Protein AF-A0A315EF45-F1 (afdb_monomer_lite)

Secondary structure (DSSP, 8-state):
--------HHHHHHHHHHHHTT--HHHHHHHHT--HHHHHHHHHHTT--HHHHHHHHHHHHHHHHHTT--HHHHHHHHTS-HHHHHHHHHHHH---HHHHHHHHHHHHHHHHHHHHHHHTT--

Foldseek 3Di:
DPDPPDDDPVLLVQLVVCLLLLAQLVVSCVVVVHDSVVSVVSCVVVVHDNVNSNVSNLVNLVVCLLVVDQLPVSCVVRVHHSVVNVVVNCVPPNDDSVVSVVNNVVVVVVVVVVVVVVVVPDD

Structure (mmCIF, N/CA/C/O backbone):
data_AF-A0A315EF45-F1
#
_entry.id   AF-A0A315EF45-F1
#
loop_
_atom_site.group_PDB
_atom_site.id
_atom_site.type_symbol
_atom_site.label_atom_id
_atom_site.label_alt_id
_atom_site.label_comp_id
_atom_site.label_asym_id
_atom_site.label_entity_id
_atom_site.label_seq_id
_atom_site.pdbx_PDB_ins_code
_atom_site.Cartn_x
_atom_site.Cartn_y
_atom_site.Cartn_z
_atom_site.occupancy
_atom_site.B_iso_or_equiv
_atom_site.auth_seq_id
_atom_site.auth_comp_id
_atom_site.auth_asym_id
_atom_site.auth_atom_id
_atom_site.pdbx_PDB_model_num
ATOM 1 N N . MET A 1 1 ? -24.371 6.760 24.267 1.00 40.00 1 MET A N 1
ATOM 2 C CA . MET A 1 1 ? -23.728 5.432 24.147 1.00 40.00 1 MET A CA 1
ATOM 3 C C . MET A 1 1 ? -23.259 5.265 22.710 1.00 40.00 1 MET A C 1
ATOM 5 O O . MET A 1 1 ? -24.098 5.302 21.822 1.00 40.00 1 MET A O 1
ATOM 9 N N . MET A 1 2 ? -21.953 5.152 22.454 1.00 48.25 2 MET A N 1
ATOM 10 C CA . MET A 1 2 ? -21.469 4.749 21.126 1.00 48.25 2 MET A CA 1
ATOM 11 C C . MET A 1 2 ? -21.761 3.257 20.954 1.00 48.25 2 MET A C 1
ATOM 13 O O . MET A 1 2 ? -21.352 2.461 21.798 1.00 48.25 2 MET A O 1
ATOM 17 N N . GLN A 1 3 ? -22.494 2.878 19.905 1.00 50.78 3 GLN A N 1
ATOM 18 C CA . GLN A 1 3 ? -22.704 1.466 19.596 1.00 50.78 3 GLN A CA 1
ATOM 19 C C . GLN A 1 3 ? -21.352 0.805 19.311 1.00 50.78 3 GLN A C 1
ATOM 21 O O . GLN A 1 3 ? -20.597 1.259 18.454 1.00 50.78 3 GLN A O 1
ATOM 26 N N . MET A 1 4 ? -21.043 -0.271 20.035 1.00 55.75 4 MET A N 1
ATOM 27 C CA . MET A 1 4 ? -19.900 -1.122 19.722 1.00 55.75 4 MET A CA 1
ATOM 28 C C . MET A 1 4 ? -20.247 -1.958 18.490 1.00 55.75 4 MET A C 1
ATOM 30 O O . MET A 1 4 ? -20.780 -3.062 18.592 1.00 55.75 4 MET A O 1
ATOM 34 N N . SER A 1 5 ? -19.964 -1.422 17.308 1.00 64.62 5 SER A N 1
ATOM 35 C CA . SER A 1 5 ? -20.033 -2.181 16.064 1.00 64.62 5 SER A CA 1
ATOM 36 C C . SER A 1 5 ? -19.070 -3.369 16.149 1.00 64.62 5 SER A C 1
ATOM 38 O O . SER A 1 5 ? -17.846 -3.250 16.302 1.00 64.62 5 SER A O 1
ATOM 40 N N . THR A 1 6 ? -19.656 -4.561 16.107 1.00 84.56 6 THR A N 1
ATOM 41 C CA . THR A 1 6 ? -18.917 -5.815 16.197 1.00 84.56 6 THR A CA 1
ATOM 42 C C . THR A 1 6 ? -18.500 -6.220 14.790 1.00 84.56 6 THR A C 1
ATOM 44 O O . THR A 1 6 ? -19.310 -6.707 14.007 1.00 84.56 6 THR A O 1
ATOM 47 N N . LEU A 1 7 ? -17.228 -5.997 14.448 1.00 89.56 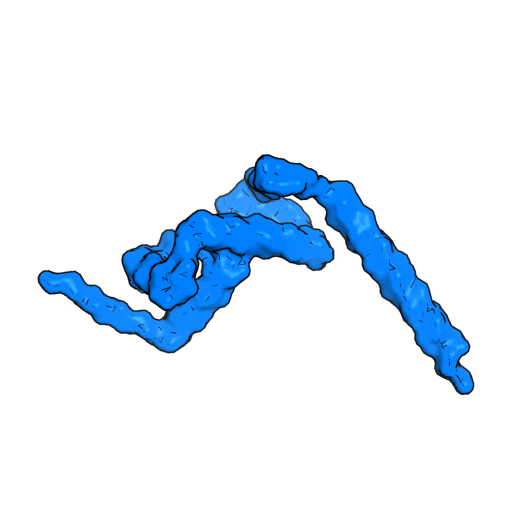7 LEU A N 1
ATOM 48 C CA . LEU A 1 7 ? -16.680 -6.433 13.163 1.00 89.56 7 LEU A CA 1
ATOM 49 C C . LEU A 1 7 ? -16.764 -7.959 13.037 1.00 89.56 7 LEU A C 1
ATOM 51 O O . LEU A 1 7 ? -16.261 -8.693 13.894 1.00 89.56 7 LEU A O 1
ATOM 55 N N . THR A 1 8 ? -17.320 -8.435 11.925 1.00 94.19 8 THR A N 1
ATOM 56 C CA . THR A 1 8 ? -17.352 -9.864 11.595 1.00 94.19 8 THR A CA 1
ATOM 57 C C . THR A 1 8 ? -15.938 -10.413 11.379 1.00 94.19 8 THR A C 1
ATOM 59 O O . THR A 1 8 ? -15.011 -9.692 10.993 1.00 94.19 8 THR A O 1
ATOM 62 N N . ARG A 1 9 ? -15.755 -11.730 11.557 1.00 94.06 9 ARG A N 1
ATOM 63 C CA . ARG A 1 9 ? -14.469 -12.406 11.290 1.00 94.06 9 ARG A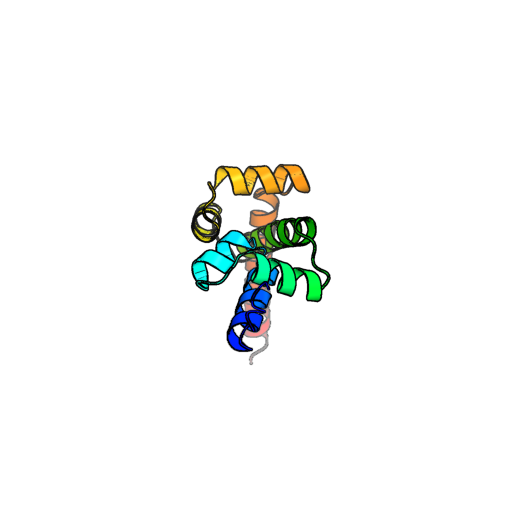 CA 1
ATOM 64 C C . ARG A 1 9 ? -13.965 -12.137 9.866 1.00 94.06 9 ARG A C 1
ATOM 66 O O . ARG A 1 9 ? -12.771 -11.920 9.663 1.00 94.06 9 ARG A O 1
ATOM 73 N N . THR A 1 10 ? -14.876 -12.103 8.894 1.00 95.19 10 THR A N 1
ATOM 74 C CA . THR A 1 10 ? -14.569 -11.813 7.488 1.00 95.19 10 THR A CA 1
ATOM 75 C C . THR A 1 10 ? -14.076 -10.382 7.296 1.00 95.19 10 THR A C 1
ATOM 77 O O . THR A 1 10 ? -13.055 -10.182 6.639 1.00 95.19 10 THR A O 1
ATOM 80 N N . GLN A 1 11 ? -14.738 -9.388 7.899 1.00 95.94 11 GLN A N 1
ATOM 81 C CA . GLN A 1 11 ? -14.290 -7.992 7.846 1.00 95.94 11 GLN A CA 1
ATOM 82 C C . GLN A 1 11 ? -12.908 -7.830 8.481 1.00 95.94 11 GLN A C 1
ATOM 84 O O . GLN A 1 11 ? -12.024 -7.256 7.853 1.00 95.94 11 GLN A O 1
ATOM 89 N N . LYS A 1 12 ? -12.667 -8.422 9.660 1.00 95.88 12 LYS A N 1
ATOM 90 C CA . LYS A 1 12 ? -11.342 -8.396 10.307 1.00 95.88 12 LYS A CA 1
ATOM 91 C C . LYS A 1 12 ? -10.248 -8.996 9.420 1.00 95.88 12 LYS A C 1
ATOM 93 O O . LYS A 1 12 ? -9.160 -8.431 9.321 1.00 95.88 12 LYS A O 1
ATOM 98 N N . LYS A 1 13 ? -10.538 -10.106 8.728 1.00 96.75 13 LYS A N 1
ATOM 99 C CA . LYS A 1 13 ? -9.604 -10.723 7.771 1.00 96.75 13 LYS A CA 1
ATOM 100 C C . LYS A 1 13 ? -9.309 -9.797 6.586 1.00 96.75 13 LYS A C 1
ATOM 102 O O . LYS A 1 13 ? -8.145 -9.628 6.236 1.00 96.75 13 LYS A O 1
ATOM 107 N N . LYS A 1 14 ? -10.337 -9.173 5.998 1.00 97.62 14 LYS A N 1
ATOM 108 C CA . LYS A 1 14 ? -10.176 -8.214 4.891 1.00 97.62 14 LYS A CA 1
ATOM 109 C C . LYS A 1 14 ? -9.392 -6.968 5.318 1.00 97.62 14 LYS A C 1
ATOM 111 O O . LYS A 1 14 ? -8.512 -6.536 4.582 1.00 97.62 14 LYS A O 1
ATOM 116 N N . ILE A 1 15 ? -9.654 -6.436 6.516 1.00 97.19 15 ILE A N 1
ATOM 117 C CA . ILE A 1 15 ? -8.887 -5.324 7.100 1.00 97.19 15 ILE A CA 1
ATOM 118 C C . ILE A 1 15 ? -7.415 -5.724 7.237 1.00 97.19 15 ILE A C 1
ATOM 120 O O . ILE A 1 15 ? -6.542 -4.991 6.785 1.00 97.19 15 ILE A O 1
ATOM 124 N N . ALA A 1 16 ? -7.130 -6.898 7.808 1.00 96.50 16 ALA A N 1
ATOM 125 C CA . ALA A 1 16 ? -5.760 -7.372 7.982 1.00 96.50 16 ALA A CA 1
ATOM 126 C C . ALA A 1 16 ? -5.008 -7.495 6.644 1.00 96.50 16 ALA A C 1
ATOM 128 O O . ALA A 1 16 ? -3.903 -6.971 6.522 1.00 96.50 16 ALA A O 1
ATOM 129 N N . ASP A 1 17 ? -5.613 -8.123 5.631 1.00 97.06 17 ASP A N 1
ATOM 130 C CA . ASP A 1 17 ? -5.008 -8.252 4.298 1.00 97.06 17 ASP A CA 1
ATOM 131 C C . ASP A 1 17 ? -4.771 -6.884 3.634 1.00 97.06 17 ASP A C 1
ATOM 133 O O . ASP A 1 17 ? -3.703 -6.627 3.080 1.00 97.06 17 ASP A O 1
ATOM 137 N N . ALA A 1 18 ? -5.722 -5.956 3.752 1.00 97.06 18 ALA A N 1
ATOM 138 C CA . ALA A 1 18 ? -5.571 -4.611 3.209 1.00 97.06 18 ALA A CA 1
ATOM 139 C C . ALA A 1 18 ? -4.452 -3.815 3.912 1.00 97.06 18 ALA A C 1
ATOM 141 O O . ALA A 1 18 ? -3.675 -3.121 3.250 1.00 97.06 18 ALA A O 1
ATOM 142 N N . LEU A 1 19 ? -4.312 -3.950 5.236 1.00 96.88 19 LEU A N 1
ATOM 143 C CA . LEU A 1 19 ? -3.225 -3.330 6.002 1.00 96.88 19 LEU A CA 1
ATOM 144 C C . LEU A 1 19 ? -1.851 -3.896 5.610 1.00 96.88 19 LEU A C 1
ATOM 146 O O . LEU A 1 19 ? -0.904 -3.123 5.477 1.00 96.88 19 LEU A O 1
ATOM 150 N N . LEU A 1 20 ? -1.746 -5.204 5.336 1.00 96.00 20 LEU A N 1
ATOM 151 C CA . LEU A 1 20 ? -0.515 -5.836 4.828 1.00 96.00 20 LEU A CA 1
ATOM 152 C C . LEU A 1 20 ? -0.087 -5.304 3.453 1.00 96.00 20 LEU A C 1
ATOM 154 O O . LEU A 1 20 ? 1.094 -5.339 3.110 1.00 96.00 20 LEU A O 1
ATOM 158 N N . ARG A 1 21 ? -1.036 -4.777 2.674 1.00 96.38 21 ARG A N 1
ATOM 159 C CA . ARG A 1 21 ? -0.789 -4.100 1.392 1.00 96.38 21 ARG A CA 1
ATOM 160 C C . ARG A 1 21 ? -0.604 -2.586 1.558 1.00 96.38 21 ARG A C 1
ATOM 162 O O . ARG A 1 21 ? -0.460 -1.869 0.569 1.00 96.38 21 ARG A O 1
ATOM 169 N N . GLY A 1 22 ? -0.628 -2.064 2.785 1.00 96.69 22 GLY A N 1
ATOM 170 C CA . GLY A 1 22 ? -0.470 -0.637 3.075 1.00 9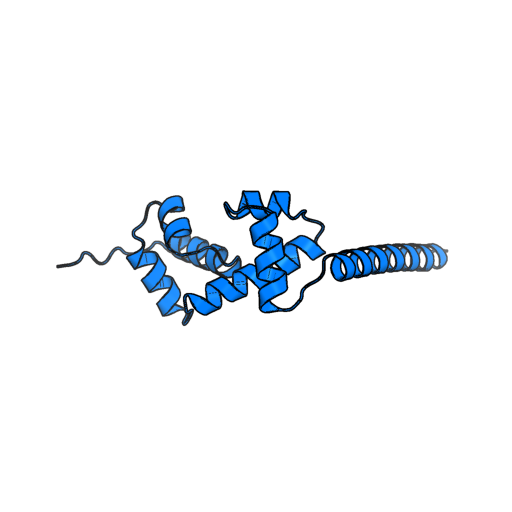6.69 22 GLY A CA 1
ATOM 171 C C . GLY A 1 22 ? -1.664 0.232 2.654 1.00 96.69 22 GLY A C 1
ATOM 172 O O . GLY A 1 22 ? -1.504 1.420 2.339 1.00 96.69 22 GLY A O 1
ATOM 173 N N . ILE A 1 23 ? -2.871 -0.332 2.591 1.00 96.75 23 ILE A N 1
ATOM 174 C CA . ILE A 1 23 ? -4.098 0.431 2.325 1.00 96.75 23 ILE A CA 1
ATOM 175 C C . ILE A 1 23 ? -4.481 1.215 3.590 1.00 96.75 23 ILE A C 1
ATOM 177 O O . ILE A 1 23 ? -4.385 0.708 4.701 1.00 96.75 23 ILE A O 1
ATOM 181 N N . LYS A 1 24 ? -4.864 2.488 3.427 1.00 95.88 24 LYS A N 1
ATOM 182 C CA . LYS A 1 24 ? -5.188 3.385 4.551 1.00 95.88 24 LYS A CA 1
ATOM 183 C C . LYS A 1 24 ? -6.605 3.126 5.064 1.00 95.88 24 LYS A C 1
ATOM 185 O O . LYS A 1 24 ? -7.496 2.873 4.255 1.00 95.88 24 LYS A O 1
ATOM 190 N N . ASP A 1 25 ? -6.813 3.323 6.365 1.00 96.69 25 ASP A N 1
ATOM 191 C CA . ASP A 1 25 ? -8.091 3.091 7.054 1.00 96.69 25 ASP A CA 1
ATOM 192 C C . ASP A 1 25 ? -9.318 3.668 6.317 1.00 96.69 25 ASP A C 1
ATOM 194 O O . ASP A 1 25 ? -10.258 2.906 6.104 1.00 96.69 25 ASP A O 1
ATOM 198 N N . PRO A 1 26 ? -9.323 4.929 5.823 1.00 96.44 26 PRO A N 1
ATOM 199 C CA . PRO A 1 26 ? -10.497 5.482 5.138 1.00 96.44 26 PRO A CA 1
ATOM 200 C C . PRO A 1 26 ? -10.853 4.754 3.837 1.00 96.44 26 PRO A C 1
ATOM 202 O O . PRO A 1 26 ? -12.020 4.653 3.476 1.00 96.44 26 PRO A O 1
ATOM 205 N N . VAL A 1 27 ? -9.852 4.221 3.129 1.00 95.94 27 VAL A N 1
ATOM 206 C CA . VAL A 1 27 ? -10.073 3.465 1.888 1.00 95.94 27 VAL A CA 1
ATOM 207 C C . VAL A 1 27 ? -10.670 2.099 2.211 1.00 95.94 27 VAL A C 1
ATOM 209 O O . VAL A 1 27 ? -11.615 1.672 1.557 1.00 95.94 27 VAL A O 1
ATOM 212 N N . ILE A 1 28 ? -10.156 1.435 3.249 1.00 96.38 28 ILE A N 1
ATOM 213 C CA . ILE A 1 28 ? -10.684 0.148 3.718 1.00 96.38 28 ILE A CA 1
ATOM 214 C C . ILE A 1 28 ? -12.131 0.316 4.192 1.00 96.38 28 ILE A C 1
ATOM 216 O O . ILE A 1 28 ? -12.993 -0.462 3.798 1.00 96.38 28 ILE A O 1
ATOM 220 N N . ALA A 1 29 ? -12.391 1.349 4.995 1.00 96.81 29 ALA A N 1
ATOM 221 C CA . ALA A 1 29 ? -13.713 1.676 5.516 1.00 96.81 29 ALA A CA 1
ATOM 222 C C . ALA A 1 29 ? -14.724 1.900 4.385 1.00 96.81 29 ALA A C 1
ATOM 224 O O . ALA A 1 29 ? -15.791 1.293 4.392 1.00 96.81 29 ALA A O 1
ATOM 225 N N . LYS A 1 30 ? -14.339 2.674 3.359 1.00 95.94 30 LYS A N 1
ATOM 226 C CA . LYS A 1 30 ? -15.162 2.900 2.164 1.00 95.94 30 LYS A CA 1
ATOM 227 C C . LYS A 1 30 ? -15.485 1.603 1.415 1.00 95.94 30 LYS A C 1
ATOM 229 O O . LYS A 1 30 ? -16.620 1.419 1.005 1.00 95.94 30 LYS A O 1
ATOM 234 N N . VAL A 1 31 ? -14.507 0.713 1.225 1.00 95.25 31 VAL A N 1
ATOM 235 C CA . VAL A 1 31 ? -14.695 -0.551 0.479 1.00 95.25 31 VAL A CA 1
ATOM 236 C C . VAL A 1 31 ? -15.525 -1.573 1.257 1.00 95.25 31 VAL A C 1
ATOM 238 O O . VAL A 1 31 ? -16.222 -2.385 0.658 1.00 95.25 31 VAL A O 1
ATOM 241 N N . LEU A 1 32 ? -15.415 -1.578 2.585 1.00 95.44 32 LEU A N 1
ATOM 242 C CA . LEU A 1 32 ? -16.125 -2.522 3.448 1.00 95.44 32 LEU A CA 1
ATOM 243 C C . LEU A 1 32 ? -17.456 -1.980 3.981 1.00 95.44 32 LEU A C 1
ATOM 245 O O . LEU A 1 32 ? -18.121 -2.717 4.705 1.00 95.44 32 LEU A O 1
ATOM 249 N N . GLU A 1 33 ? -17.807 -0.735 3.646 1.00 95.50 33 GLU A N 1
ATOM 250 C CA . GLU A 1 33 ? -19.011 -0.032 4.114 1.00 95.50 33 GLU A CA 1
ATOM 251 C C . GLU A 1 33 ? -19.141 -0.049 5.649 1.00 95.50 33 GLU A C 1
ATOM 253 O O . GLU A 1 33 ? -20.194 -0.316 6.221 1.00 95.50 33 GLU A O 1
ATOM 258 N N . ILE A 1 34 ? -18.025 0.222 6.332 1.00 94.62 34 ILE A N 1
ATOM 259 C CA . ILE A 1 34 ? -17.928 0.296 7.799 1.00 94.62 34 ILE A CA 1
ATOM 260 C C . ILE A 1 34 ? -17.352 1.642 8.234 1.00 94.62 34 ILE A C 1
ATOM 262 O O . ILE A 1 34 ? -16.796 2.385 7.425 1.00 94.62 34 ILE A O 1
ATOM 266 N N . SER A 1 35 ? -17.440 1.948 9.530 1.00 95.50 35 SER A N 1
ATOM 267 C CA . SER A 1 35 ? -16.869 3.181 10.071 1.00 95.50 35 SER A CA 1
ATOM 268 C C . SER A 1 35 ? -15.333 3.178 10.019 1.00 95.50 35 SER A C 1
ATOM 270 O O . SER A 1 35 ? -14.674 2.136 10.140 1.00 95.50 35 SER A O 1
ATOM 272 N N . VAL A 1 36 ? -14.740 4.364 9.853 1.00 96.00 36 VAL A N 1
ATOM 273 C CA . VAL A 1 36 ? -13.277 4.534 9.866 1.00 96.00 36 VAL A CA 1
ATOM 274 C C . VAL A 1 36 ? -12.720 4.208 11.253 1.00 96.00 36 VAL A C 1
ATOM 276 O O . VAL A 1 36 ? -11.627 3.655 11.377 1.00 96.00 36 VAL A O 1
ATOM 279 N N . GLU A 1 37 ? -13.497 4.490 12.293 1.00 95.38 37 GLU A N 1
ATOM 280 C CA . GLU A 1 37 ? -13.194 4.241 13.697 1.00 95.38 37 GLU A CA 1
ATOM 281 C C . GLU A 1 37 ? -13.029 2.744 13.977 1.00 95.38 37 GLU A C 1
ATOM 283 O O . GLU A 1 37 ? -12.142 2.355 14.741 1.00 95.38 37 GLU A O 1
ATOM 288 N N . ASP A 1 38 ? -13.823 1.891 13.326 1.00 95.00 38 ASP A N 1
ATOM 289 C CA . ASP A 1 38 ? -13.731 0.436 13.473 1.00 95.00 38 ASP A CA 1
ATOM 290 C C . ASP A 1 38 ? -12.474 -0.128 12.831 1.00 95.00 38 ASP A C 1
ATOM 292 O O . ASP A 1 38 ? -11.779 -0.949 13.435 1.00 95.00 38 ASP A O 1
ATOM 296 N N . VAL A 1 39 ? -12.132 0.357 11.636 1.00 96.81 39 VAL A N 1
ATOM 297 C CA . VAL A 1 39 ? -10.877 -0.012 10.974 1.00 96.81 39 VAL A CA 1
ATOM 298 C C . VAL A 1 39 ? -9.685 0.478 11.791 1.00 96.81 39 VAL A C 1
ATOM 300 O O . VAL A 1 39 ? -8.740 -0.278 12.013 1.00 96.81 39 VAL A O 1
ATOM 303 N N . ALA A 1 40 ? -9.738 1.712 12.296 1.00 96.69 40 ALA A N 1
ATOM 304 C CA . ALA A 1 40 ? -8.687 2.272 13.134 1.00 96.69 40 ALA A CA 1
ATOM 305 C C . ALA A 1 40 ? -8.528 1.488 14.446 1.00 96.69 40 ALA A C 1
ATOM 307 O O . ALA A 1 40 ? -7.400 1.262 14.889 1.00 96.69 40 ALA A O 1
ATOM 308 N N . ARG A 1 41 ? -9.632 1.042 15.058 1.00 95.50 41 ARG A N 1
ATOM 309 C CA . ARG A 1 41 ? -9.625 0.196 16.259 1.00 95.50 41 ARG A CA 1
ATOM 310 C C . ARG A 1 41 ? -9.014 -1.175 15.977 1.00 95.50 41 ARG A C 1
ATOM 312 O O . ARG A 1 41 ? -8.145 -1.597 16.733 1.00 95.50 41 ARG A O 1
ATOM 319 N N . GLU A 1 42 ? -9.388 -1.827 14.877 1.00 95.88 42 GLU A N 1
ATOM 320 C CA . GLU A 1 42 ? -8.811 -3.119 14.467 1.00 95.88 42 GLU A CA 1
ATOM 321 C C . GLU A 1 42 ? -7.333 -3.002 14.058 1.00 95.88 42 GLU A C 1
ATOM 323 O O . GLU A 1 42 ? -6.531 -3.894 14.317 1.00 95.88 42 GLU A O 1
ATOM 328 N N . ARG A 1 43 ? -6.920 -1.888 13.448 1.00 97.25 43 ARG A N 1
ATOM 329 C CA . ARG A 1 43 ? -5.503 -1.627 13.173 1.00 97.25 43 ARG A CA 1
ATOM 330 C C . ARG A 1 43 ? -4.715 -1.446 14.475 1.00 97.25 43 ARG A C 1
ATOM 332 O O . ARG A 1 43 ? -3.638 -2.023 14.626 1.00 97.25 43 ARG A O 1
ATOM 339 N N . LYS A 1 44 ? -5.247 -0.658 15.417 1.00 96.50 44 LYS A N 1
ATOM 340 C CA . LYS A 1 44 ? -4.627 -0.418 16.730 1.00 96.50 44 LYS A CA 1
ATOM 341 C C . LYS A 1 44 ? -4.552 -1.692 17.574 1.00 96.50 44 LYS A C 1
ATOM 343 O O . LYS A 1 44 ? -3.529 -1.902 18.214 1.00 96.50 44 LYS A O 1
ATOM 348 N N . SER A 1 45 ? -5.566 -2.561 17.537 1.00 95.12 45 SER A N 1
ATOM 349 C CA . SER A 1 45 ? -5.545 -3.846 18.256 1.00 95.12 45 SER A CA 1
ATOM 350 C C . SER A 1 45 ? -4.443 -4.791 17.758 1.00 95.12 45 SER A C 1
ATOM 352 O O . SER A 1 45 ? -3.980 -5.642 18.509 1.00 95.12 45 SER A O 1
ATOM 354 N N . LYS A 1 46 ? -3.967 -4.602 16.519 1.00 93.62 46 LYS A N 1
ATOM 355 C CA . LYS A 1 46 ? -2.798 -5.293 15.944 1.00 93.62 46 LYS A CA 1
ATOM 356 C C . LYS A 1 46 ? -1.463 -4.587 16.213 1.00 93.62 46 LYS A C 1
ATOM 358 O O . LYS A 1 46 ? -0.447 -4.996 15.662 1.00 93.62 46 LYS A O 1
ATOM 363 N N . GLY A 1 47 ? -1.452 -3.503 16.990 1.00 95.56 47 GLY A N 1
ATOM 364 C CA . GLY A 1 47 ? -0.241 -2.730 17.286 1.00 95.56 47 GLY A CA 1
ATOM 365 C C . GLY A 1 47 ? 0.308 -1.929 16.100 1.00 95.56 47 GLY A C 1
ATOM 366 O O . GLY A 1 47 ? 1.463 -1.516 16.124 1.00 95.56 47 GLY A O 1
ATOM 367 N N . LEU A 1 48 ? -0.493 -1.701 15.052 1.00 95.69 48 LEU A N 1
ATOM 368 C CA . LEU A 1 48 ? -0.052 -0.990 13.853 1.00 95.69 48 LEU A CA 1
ATOM 369 C C . LEU A 1 48 ? -0.370 0.506 13.943 1.00 95.69 48 LEU A C 1
ATOM 371 O O . LEU A 1 48 ? -1.517 0.915 14.125 1.00 95.69 48 LEU A O 1
ATOM 375 N N . SER A 1 49 ? 0.634 1.349 13.732 1.00 96.56 49 SER A N 1
ATOM 376 C CA . SER A 1 49 ? 0.479 2.799 13.573 1.00 96.56 49 SER A CA 1
ATOM 377 C C . SER A 1 49 ? 0.167 3.193 12.122 1.00 96.56 49 SER A C 1
ATOM 379 O O . SER A 1 49 ? 0.489 2.475 11.175 1.00 96.56 49 SER A O 1
ATOM 381 N N . CYS A 1 50 ? -0.402 4.387 11.913 1.00 94.44 50 CYS A N 1
ATOM 382 C CA . CYS A 1 50 ? -0.616 4.935 10.564 1.00 94.44 50 CYS A CA 1
ATOM 383 C C . CYS A 1 50 ? 0.701 5.094 9.783 1.00 94.44 50 CYS A C 1
ATOM 385 O O . CYS A 1 50 ? 0.733 4.934 8.558 1.00 94.44 50 CYS A O 1
ATOM 387 N N . LYS A 1 51 ? 1.793 5.404 10.496 1.00 95.06 51 LYS A N 1
ATOM 388 C CA . LYS A 1 51 ? 3.137 5.504 9.921 1.00 95.06 51 LYS A CA 1
ATOM 389 C C . LYS A 1 51 ? 3.598 4.148 9.394 1.00 95.06 51 LYS A C 1
ATOM 391 O O . LYS A 1 51 ? 3.976 4.074 8.230 1.00 95.06 51 LYS A O 1
ATOM 396 N N . GLN A 1 52 ? 3.468 3.087 10.191 1.00 96.12 52 GLN A N 1
ATOM 397 C CA . GLN A 1 52 ? 3.824 1.731 9.763 1.00 96.12 52 GLN A CA 1
ATOM 398 C C . GLN A 1 52 ? 3.017 1.291 8.540 1.00 96.12 52 GLN A C 1
ATOM 400 O O . GLN A 1 52 ? 3.608 0.803 7.590 1.00 96.12 52 GLN A O 1
ATOM 405 N N . VAL A 1 53 ? 1.705 1.553 8.483 1.00 97.00 53 VAL A N 1
ATOM 406 C CA . VAL A 1 53 ? 0.890 1.243 7.285 1.00 97.00 53 VAL A CA 1
ATOM 407 C C . VAL A 1 53 ? 1.415 1.963 6.038 1.00 97.00 53 VAL A C 1
ATOM 409 O O . VAL A 1 53 ? 1.423 1.412 4.936 1.00 97.00 53 VAL A O 1
ATOM 412 N N . THR A 1 54 ? 1.880 3.202 6.202 1.00 95.31 54 THR A N 1
ATOM 413 C CA . THR A 1 54 ? 2.473 3.982 5.109 1.00 95.31 54 THR A CA 1
ATOM 414 C C . THR A 1 54 ? 3.829 3.416 4.681 1.00 95.31 54 THR A C 1
ATOM 416 O O . THR A 1 54 ? 4.128 3.386 3.493 1.00 95.31 54 THR A O 1
ATOM 419 N N . GLU A 1 55 ? 4.637 2.920 5.614 1.00 95.00 55 GLU A N 1
ATOM 420 C CA . GLU A 1 55 ? 5.902 2.244 5.303 1.00 95.00 55 GLU A CA 1
ATOM 421 C C . GLU A 1 55 ? 5.654 0.897 4.610 1.00 95.00 55 GLU A C 1
ATOM 423 O O . GLU A 1 55 ? 6.230 0.637 3.555 1.00 95.00 55 GLU A O 1
ATOM 428 N N . THR A 1 56 ? 4.694 0.106 5.101 1.00 96.44 56 THR A N 1
ATOM 429 C CA . THR A 1 56 ? 4.230 -1.132 4.458 1.00 96.44 56 THR A CA 1
ATOM 430 C C . THR A 1 56 ? 3.772 -0.889 3.022 1.00 96.44 56 THR A C 1
ATOM 432 O O . THR A 1 56 ? 4.056 -1.700 2.145 1.00 96.44 56 THR A O 1
ATOM 435 N N . ARG A 1 57 ? 3.112 0.243 2.742 1.00 96.38 57 ARG A N 1
ATOM 436 C CA . ARG A 1 57 ? 2.728 0.621 1.375 1.00 96.38 57 ARG A CA 1
ATOM 437 C C . ARG A 1 57 ? 3.938 0.743 0.456 1.00 96.38 57 ARG A C 1
ATOM 439 O O . ARG A 1 57 ? 3.902 0.216 -0.651 1.00 96.38 57 ARG A O 1
ATOM 446 N N . TYR A 1 58 ? 4.987 1.434 0.892 1.00 95.81 58 TYR A N 1
ATOM 447 C CA . TYR A 1 58 ? 6.185 1.627 0.074 1.00 95.81 58 TYR A CA 1
ATOM 448 C C . TYR A 1 58 ? 6.924 0.310 -0.151 1.00 95.81 58 TYR A C 1
ATOM 450 O O . TYR A 1 58 ? 7.311 0.016 -1.280 1.00 95.81 58 TYR A O 1
ATOM 458 N N . GLU A 1 59 ? 7.025 -0.530 0.881 1.00 95.75 59 GLU A N 1
ATOM 459 C CA . GLU A 1 59 ? 7.537 -1.896 0.742 1.00 95.75 59 GLU A CA 1
ATOM 460 C C . GLU A 1 59 ? 6.739 -2.708 -0.277 1.00 95.75 59 GLU A C 1
ATOM 462 O O . GLU A 1 59 ? 7.303 -3.374 -1.148 1.00 95.75 59 GLU A O 1
ATOM 467 N N . TYR A 1 60 ? 5.411 -2.623 -0.216 1.00 97.06 60 TYR A N 1
ATOM 468 C CA . TYR A 1 60 ? 4.545 -3.344 -1.135 1.00 97.06 60 TYR A CA 1
ATOM 469 C C . TYR A 1 60 ? 4.675 -2.828 -2.573 1.00 97.06 60 TYR A C 1
ATOM 471 O O . TYR A 1 60 ? 4.759 -3.625 -3.504 1.00 97.06 60 TYR A O 1
ATOM 479 N N . TRP A 1 61 ? 4.788 -1.512 -2.776 1.00 97.12 61 TRP A N 1
ATOM 480 C CA . TRP A 1 61 ? 5.075 -0.934 -4.091 1.00 97.12 61 TRP A CA 1
ATOM 481 C C . TRP A 1 61 ? 6.392 -1.454 -4.669 1.00 97.12 61 TRP A C 1
ATOM 483 O O . TRP A 1 61 ? 6.415 -1.864 -5.828 1.00 97.12 61 TRP A O 1
ATOM 493 N N . LYS A 1 62 ? 7.466 -1.523 -3.869 1.00 95.44 62 LYS A N 1
ATOM 494 C CA . LYS A 1 62 ? 8.742 -2.120 -4.305 1.00 95.44 62 LYS A CA 1
ATOM 495 C C . LYS A 1 62 ? 8.559 -3.578 -4.731 1.00 95.44 62 LYS A C 1
ATOM 497 O O . LYS A 1 62 ? 9.044 -3.962 -5.793 1.00 95.44 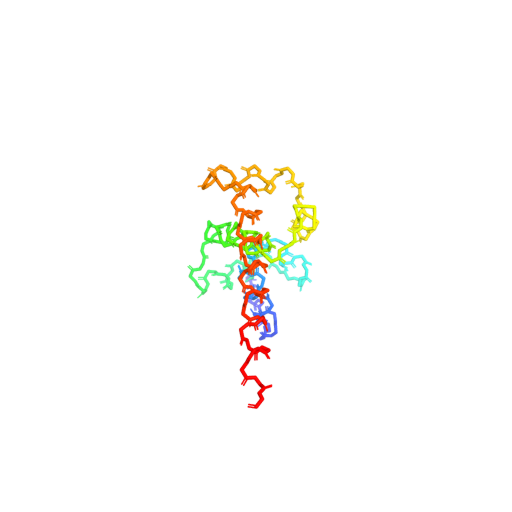62 LYS A O 1
ATOM 502 N N . LYS A 1 63 ? 7.826 -4.380 -3.949 1.00 95.38 63 LYS A N 1
ATOM 503 C CA . LYS A 1 63 ? 7.522 -5.782 -4.295 1.00 95.38 63 LYS A CA 1
ATOM 504 C C . LYS A 1 63 ? 6.784 -5.896 -5.629 1.00 95.38 63 LYS A C 1
ATOM 506 O O . LYS A 1 63 ? 7.159 -6.726 -6.448 1.00 95.38 63 LYS A O 1
ATOM 511 N N . LEU A 1 64 ? 5.786 -5.045 -5.871 1.00 96.06 64 LEU A N 1
ATOM 512 C CA . LEU A 1 64 ? 5.053 -5.022 -7.140 1.00 96.06 64 LEU A CA 1
ATOM 513 C C . LEU A 1 64 ? 5.960 -4.649 -8.319 1.00 96.06 64 LEU A C 1
ATOM 515 O O . LEU A 1 64 ? 5.886 -5.292 -9.363 1.00 96.06 64 LEU A O 1
ATOM 519 N N . LEU A 1 65 ? 6.842 -3.662 -8.143 1.00 95.81 65 LEU A N 1
ATOM 520 C CA . LEU A 1 65 ? 7.814 -3.272 -9.168 1.00 95.81 65 LEU A CA 1
ATOM 521 C C . LEU A 1 65 ? 8.780 -4.413 -9.502 1.00 95.81 65 LEU A C 1
ATOM 523 O O . LEU A 1 65 ? 9.021 -4.685 -10.675 1.00 95.81 65 LEU A O 1
ATOM 527 N N . TYR A 1 66 ? 9.296 -5.115 -8.490 1.00 94.44 66 TYR A N 1
ATOM 528 C CA . TYR A 1 66 ? 10.142 -6.292 -8.707 1.00 94.44 66 TYR A CA 1
ATOM 529 C C . TYR A 1 66 ? 9.383 -7.461 -9.340 1.00 94.44 66 TYR A C 1
ATOM 531 O O . TYR A 1 66 ? 9.957 -8.184 -10.144 1.00 94.44 66 TYR A O 1
ATOM 539 N N . ALA A 1 67 ? 8.086 -7.596 -9.063 1.00 93.06 67 ALA A N 1
ATOM 540 C CA . ALA A 1 67 ? 7.205 -8.542 -9.745 1.00 93.06 67 ALA A CA 1
ATOM 541 C C . ALA A 1 67 ? 6.839 -8.117 -11.185 1.00 93.06 67 ALA A C 1
ATOM 543 O O . ALA A 1 67 ? 6.050 -8.792 -11.842 1.00 93.06 67 ALA A O 1
ATOM 544 N N . GLY A 1 68 ? 7.383 -7.001 -11.684 1.00 92.94 68 GLY A N 1
ATOM 545 C CA . GLY A 1 68 ? 7.200 -6.540 -13.059 1.00 92.94 68 GLY A CA 1
ATOM 546 C C . GLY A 1 68 ? 5.993 -5.632 -13.287 1.00 92.94 68 GLY A C 1
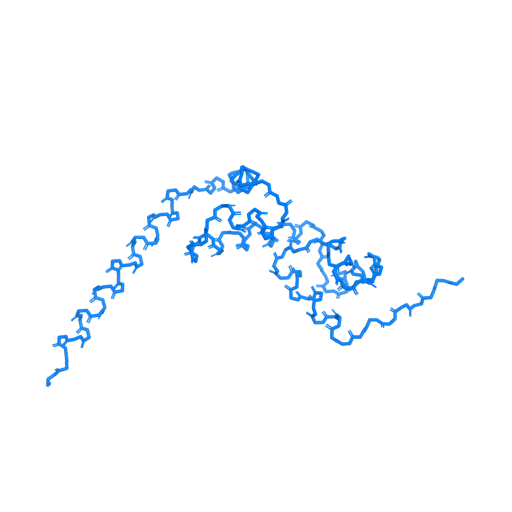ATOM 547 O O . GLY A 1 68 ? 5.739 -5.266 -14.433 1.00 92.94 68 GLY A O 1
ATOM 548 N N . ARG A 1 69 ? 5.266 -5.224 -12.237 1.00 95.62 69 ARG A N 1
ATOM 549 C CA . ARG A 1 69 ? 4.210 -4.210 -12.373 1.00 95.62 69 ARG A CA 1
ATOM 550 C C . ARG A 1 69 ? 4.817 -2.854 -12.710 1.00 95.62 69 ARG A C 1
ATOM 552 O O . ARG A 1 69 ? 5.867 -2.468 -12.200 1.00 95.62 69 ARG A O 1
ATOM 559 N N . SER A 1 70 ? 4.122 -2.104 -13.547 1.00 96.00 70 SER A N 1
ATOM 560 C CA . SER A 1 70 ? 4.470 -0.738 -13.910 1.00 96.00 70 SER A CA 1
ATOM 561 C C . SER A 1 70 ? 4.049 0.266 -12.831 1.00 96.00 70 SER A C 1
ATOM 563 O O . SER A 1 70 ? 3.124 0.043 -12.049 1.00 96.00 70 SER A O 1
ATOM 565 N N . LEU A 1 71 ? 4.687 1.441 -12.832 1.00 96.81 71 LEU A N 1
ATOM 566 C CA . LEU A 1 71 ? 4.273 2.570 -11.987 1.00 96.81 71 LEU A CA 1
ATOM 567 C C . LEU A 1 71 ? 2.820 2.994 -12.257 1.00 96.81 71 LEU A C 1
ATOM 569 O O . LEU A 1 71 ? 2.159 3.487 -11.347 1.00 96.81 71 LEU A O 1
ATOM 573 N N . LYS A 1 72 ? 2.335 2.805 -13.494 1.00 97.31 72 LYS A N 1
ATOM 574 C CA . LYS A 1 72 ? 0.956 3.105 -13.889 1.00 97.31 72 LYS A CA 1
ATOM 575 C C . LYS A 1 72 ? -0.037 2.188 -13.181 1.00 97.31 72 LYS A C 1
ATOM 577 O O . LYS A 1 72 ? -0.900 2.693 -12.474 1.00 97.31 72 LYS A O 1
ATOM 582 N N . GLU A 1 73 ? 0.161 0.874 -13.277 1.00 97.12 73 GLU A N 1
ATOM 583 C CA . GLU A 1 73 ? -0.695 -0.116 -12.604 1.00 97.12 73 GLU A CA 1
ATOM 584 C C . GLU A 1 73 ? -0.705 0.074 -11.081 1.00 97.12 73 GLU A C 1
ATOM 586 O O . GLU A 1 73 ? -1.749 -0.025 -10.442 1.00 97.12 73 GLU A O 1
ATOM 591 N N . ILE A 1 74 ? 0.452 0.375 -10.477 1.00 97.06 74 ILE A N 1
ATOM 592 C CA . ILE A 1 74 ? 0.527 0.644 -9.032 1.00 97.06 74 ILE A CA 1
ATOM 593 C C . ILE A 1 74 ? -0.232 1.927 -8.681 1.00 97.06 74 ILE A C 1
ATOM 595 O O . ILE A 1 74 ? -0.939 1.966 -7.675 1.00 97.06 74 ILE A O 1
ATOM 599 N N . GLY A 1 75 ? -0.092 2.974 -9.496 1.00 96.81 75 GLY A N 1
ATOM 600 C CA . GLY A 1 75 ? -0.826 4.220 -9.314 1.00 96.81 75 GLY A CA 1
ATOM 601 C C . GLY A 1 75 ? -2.338 4.004 -9.339 1.00 96.81 75 GLY A C 1
ATOM 602 O O . GLY A 1 75 ? -3.030 4.411 -8.408 1.00 96.81 75 GLY A O 1
ATOM 603 N N . GLU A 1 76 ? -2.831 3.280 -10.342 1.00 96.06 76 GLU A N 1
ATOM 604 C CA . GLU A 1 76 ? -4.245 2.916 -10.481 1.00 96.06 76 GLU A CA 1
ATOM 605 C C . GLU A 1 76 ? -4.739 2.094 -9.284 1.00 96.06 76 GLU A C 1
ATOM 607 O O . GLU A 1 76 ? -5.751 2.442 -8.676 1.00 96.06 76 GLU A O 1
ATOM 612 N N . LEU A 1 77 ? -3.980 1.074 -8.867 1.00 93.56 77 LEU A N 1
ATOM 613 C CA . LEU A 1 77 ? -4.332 0.210 -7.736 1.00 93.56 77 LEU A CA 1
ATOM 614 C C . LEU A 1 77 ? -4.480 0.977 -6.410 1.00 93.56 77 LEU A C 1
ATOM 616 O O . LEU A 1 77 ? -5.283 0.598 -5.559 1.00 93.56 77 LEU A O 1
ATOM 620 N N . TYR A 1 78 ? -3.699 2.042 -6.216 1.00 94.69 78 TYR A N 1
ATOM 621 C CA . TYR A 1 78 ? -3.683 2.826 -4.976 1.00 94.69 78 TYR A CA 1
ATOM 622 C C . TYR A 1 78 ? -4.382 4.188 -5.092 1.00 94.69 78 TYR A C 1
ATOM 624 O O . TYR A 1 78 ? -4.415 4.922 -4.099 1.00 94.69 78 TYR A O 1
ATOM 632 N N . GLY A 1 79 ? -4.922 4.538 -6.263 1.00 93.75 79 GLY A N 1
ATOM 633 C CA . GLY A 1 79 ? -5.554 5.833 -6.523 1.00 93.75 79 GLY A CA 1
ATOM 634 C C . GLY A 1 79 ? -4.587 7.018 -6.431 1.00 93.75 79 GLY A C 1
ATOM 635 O O . GLY A 1 79 ? -4.940 8.066 -5.895 1.00 93.75 79 GLY A O 1
ATOM 636 N N . VAL A 1 80 ? -3.344 6.852 -6.888 1.00 95.38 80 VAL A N 1
ATOM 637 C CA . VAL A 1 80 ? -2.308 7.898 -6.889 1.00 95.38 80 VAL A CA 1
ATOM 638 C C . VAL A 1 80 ? -1.651 8.012 -8.260 1.00 95.38 80 VAL A C 1
ATOM 640 O O . VAL A 1 80 ? -1.646 7.066 -9.042 1.00 95.38 80 VAL A O 1
ATOM 643 N N . SER A 1 81 ? -1.047 9.161 -8.566 1.00 97.50 81 SER A N 1
ATOM 644 C CA . SER A 1 81 ? -0.347 9.304 -9.845 1.00 97.50 81 SER A CA 1
ATOM 645 C C . SER A 1 81 ? 0.905 8.405 -9.909 1.00 97.50 81 SER A C 1
ATOM 647 O O . SER A 1 81 ? 1.576 8.206 -8.887 1.00 97.50 81 SER A O 1
ATOM 649 N N . PRO A 1 82 ? 1.306 7.927 -11.102 1.00 97.38 82 PRO A N 1
ATOM 650 C CA . PRO A 1 82 ? 2.551 7.170 -11.272 1.00 97.38 82 PRO A CA 1
ATOM 651 C C . PRO A 1 82 ? 3.784 7.973 -10.828 1.00 97.38 82 PRO A C 1
ATOM 653 O O . PRO A 1 82 ? 4.745 7.427 -10.279 1.00 97.38 82 PRO A O 1
ATOM 656 N N . TYR A 1 83 ? 3.735 9.294 -11.023 1.00 96.81 83 TYR A N 1
ATOM 657 C CA . TYR A 1 83 ? 4.759 10.221 -10.552 1.00 96.81 83 TYR A CA 1
ATOM 658 C C . TYR A 1 83 ? 4.860 10.225 -9.023 1.00 96.81 83 TYR A C 1
ATOM 660 O O . TYR A 1 83 ? 5.964 10.157 -8.486 1.00 96.81 83 TYR A O 1
ATOM 668 N N . SER A 1 84 ? 3.728 10.225 -8.313 1.00 96.00 84 SER A N 1
ATOM 669 C CA . SER A 1 84 ? 3.694 10.158 -6.848 1.00 96.00 84 SER A CA 1
ATOM 670 C C . SER A 1 84 ? 4.336 8.873 -6.327 1.00 96.00 84 SER A C 1
ATOM 672 O O . SER A 1 84 ? 5.107 8.933 -5.372 1.00 96.00 84 SER A O 1
ATOM 674 N N . VAL A 1 85 ? 4.083 7.727 -6.969 1.00 96.38 85 VAL A N 1
ATOM 675 C CA . VAL A 1 85 ? 4.729 6.452 -6.607 1.00 96.38 85 VAL A CA 1
ATOM 676 C C . VAL A 1 85 ? 6.250 6.583 -6.699 1.00 96.38 85 VAL A C 1
ATOM 678 O O . VAL A 1 85 ? 6.957 6.346 -5.719 1.00 96.38 85 VAL A O 1
ATOM 681 N N . LYS A 1 86 ? 6.753 7.046 -7.851 1.00 95.31 86 LYS A N 1
ATOM 682 C CA . LYS A 1 86 ? 8.190 7.250 -8.086 1.00 95.31 86 LYS A CA 1
ATOM 683 C C . LYS A 1 86 ? 8.805 8.228 -7.081 1.00 95.31 86 LYS A C 1
ATOM 685 O O . LYS A 1 86 ? 9.847 7.936 -6.497 1.00 95.31 86 LYS A O 1
ATOM 690 N N . LEU A 1 87 ? 8.166 9.379 -6.873 1.00 95.50 87 LEU A N 1
ATOM 691 C CA . LEU A 1 87 ? 8.662 10.440 -5.999 1.00 95.50 87 LEU A CA 1
ATOM 692 C C . LEU A 1 87 ? 8.783 9.970 -4.547 1.00 95.50 87 LEU A C 1
ATOM 694 O O . LEU A 1 87 ? 9.786 10.254 -3.893 1.00 95.50 87 LEU A O 1
ATOM 698 N N . MET A 1 88 ? 7.780 9.253 -4.039 1.00 95.50 88 MET A N 1
ATOM 699 C CA . MET A 1 88 ? 7.777 8.807 -2.645 1.00 95.50 88 MET A CA 1
ATOM 700 C C . MET A 1 88 ? 8.818 7.717 -2.389 1.00 95.50 88 MET A C 1
ATOM 702 O O . MET A 1 88 ? 9.522 7.784 -1.381 1.00 95.50 88 MET A O 1
ATOM 706 N N . LEU A 1 89 ? 8.978 6.769 -3.318 1.00 95.38 89 LEU A N 1
ATOM 707 C CA . LEU A 1 89 ? 10.025 5.747 -3.232 1.00 95.38 89 LEU A CA 1
ATOM 708 C C . LEU A 1 89 ? 11.430 6.370 -3.272 1.00 95.38 89 LEU A C 1
ATOM 710 O O . LEU A 1 89 ? 12.296 6.008 -2.473 1.00 95.38 89 LEU A O 1
ATOM 714 N N . TRP A 1 90 ? 11.638 7.374 -4.130 1.00 93.62 90 TRP A N 1
ATOM 715 C CA . TRP A 1 90 ? 12.894 8.123 -4.166 1.00 93.62 90 TRP A CA 1
ATOM 716 C C . TRP A 1 90 ? 13.163 8.878 -2.859 1.00 93.62 90 TRP A C 1
ATOM 718 O O . TRP A 1 90 ? 14.261 8.798 -2.314 1.00 93.62 90 TRP A O 1
ATOM 728 N N . LYS A 1 91 ? 12.170 9.601 -2.325 1.00 92.31 91 LYS A N 1
ATOM 729 C CA . LYS A 1 91 ? 12.336 10.390 -1.094 1.00 92.31 91 LYS A CA 1
ATOM 730 C C . LYS A 1 91 ? 12.634 9.528 0.133 1.00 92.31 91 LYS A C 1
ATOM 732 O O . LYS A 1 91 ? 13.394 9.969 0.988 1.00 92.31 91 LYS A O 1
ATOM 737 N N . LYS A 1 92 ? 12.031 8.340 0.238 1.00 87.75 92 LYS A N 1
ATOM 738 C CA . LYS A 1 92 ? 12.181 7.475 1.417 1.00 87.75 92 LYS A CA 1
ATOM 739 C C . LYS A 1 92 ? 13.508 6.714 1.418 1.00 87.75 92 LYS A C 1
ATOM 741 O O . LYS A 1 92 ? 14.117 6.617 2.475 1.00 87.75 92 LYS A O 1
ATOM 746 N N . GLU A 1 93 ? 13.948 6.194 0.269 1.00 84.38 93 GLU A N 1
ATOM 747 C CA . GLU A 1 93 ? 15.082 5.247 0.218 1.00 84.38 93 GLU A CA 1
ATOM 748 C C . GLU A 1 93 ? 16.023 5.439 -0.976 1.00 84.38 93 GLU A C 1
ATOM 750 O O . GLU A 1 93 ? 16.874 4.593 -1.221 1.00 84.38 93 GLU A O 1
ATOM 755 N N . ARG A 1 94 ? 15.867 6.510 -1.765 1.00 90.94 94 ARG A N 1
ATOM 756 C CA . ARG A 1 94 ? 16.593 6.690 -3.040 1.00 90.94 94 ARG A CA 1
ATOM 757 C C . ARG A 1 94 ? 16.407 5.515 -4.005 1.00 90.94 94 ARG A C 1
ATOM 759 O O . ARG A 1 94 ? 17.257 5.247 -4.846 1.00 90.94 94 ARG A O 1
ATOM 766 N N . PHE A 1 95 ? 15.255 4.853 -3.913 1.00 90.38 95 PHE A N 1
ATOM 767 C CA . PHE A 1 95 ? 14.925 3.698 -4.735 1.00 90.38 95 PHE A CA 1
ATOM 768 C C . PHE A 1 95 ? 14.903 4.070 -6.224 1.00 90.38 95 PHE A C 1
ATOM 770 O O . PHE A 1 95 ? 14.145 4.954 -6.641 1.00 90.38 95 PHE A O 1
ATOM 777 N N . SER A 1 96 ? 15.721 3.384 -7.027 1.00 89.69 96 SER A N 1
ATOM 778 C CA . SER A 1 96 ? 15.861 3.645 -8.458 1.00 89.69 96 SER A CA 1
ATOM 779 C C . SER A 1 96 ? 15.204 2.564 -9.309 1.00 89.69 96 SER A C 1
ATOM 781 O O . SER A 1 96 ? 15.376 1.363 -9.110 1.00 89.69 96 SER A O 1
ATOM 783 N N . MET A 1 97 ? 14.512 2.997 -10.363 1.00 89.44 97 MET A N 1
ATOM 784 C CA . MET A 1 97 ? 13.978 2.088 -11.381 1.00 89.44 97 MET A CA 1
ATOM 785 C C . MET A 1 97 ? 15.082 1.355 -12.154 1.00 89.44 97 MET A C 1
ATOM 787 O O . MET A 1 97 ? 14.811 0.316 -12.755 1.00 89.44 97 MET A O 1
ATOM 791 N N . MET A 1 98 ? 16.315 1.875 -12.156 1.00 89.56 98 MET A N 1
ATOM 792 C CA . MET A 1 98 ? 17.452 1.170 -12.749 1.00 89.56 98 MET A CA 1
ATOM 793 C C . MET A 1 98 ? 17.792 -0.101 -11.970 1.00 89.56 98 MET A C 1
ATOM 795 O O . MET A 1 98 ? 18.040 -1.129 -12.596 1.00 89.56 98 MET A O 1
ATOM 799 N N . ASP A 1 99 ? 17.716 -0.062 -10.638 1.00 89.00 99 ASP A N 1
ATOM 800 C CA . ASP A 1 99 ? 17.981 -1.229 -9.788 1.00 89.00 99 ASP A CA 1
ATOM 801 C C . ASP A 1 99 ? 16.939 -2.320 -10.022 1.00 89.00 99 ASP A C 1
ATOM 803 O O . ASP A 1 99 ? 17.276 -3.495 -10.167 1.00 89.00 99 ASP A O 1
ATOM 807 N N . VAL A 1 100 ? 15.674 -1.915 -10.174 1.00 91.12 100 VAL A N 1
ATOM 808 C CA . VAL A 1 100 ? 14.579 -2.817 -10.550 1.00 91.12 100 VAL A CA 1
ATOM 809 C C . VAL A 1 100 ? 14.872 -3.505 -11.878 1.00 91.12 100 VAL A C 1
ATOM 811 O O . VAL A 1 100 ? 14.834 -4.731 -11.957 1.00 91.12 100 VAL A O 1
ATOM 814 N N . ARG A 1 101 ? 15.219 -2.735 -12.918 1.00 90.81 101 ARG A N 1
ATOM 815 C CA . ARG A 1 101 ? 15.540 -3.289 -14.243 1.00 90.81 101 ARG A CA 1
ATOM 816 C C . ARG A 1 101 ? 16.737 -4.232 -14.183 1.00 90.81 101 ARG A C 1
ATOM 818 O O . ARG A 1 101 ? 16.676 -5.314 -14.756 1.00 90.81 101 ARG A O 1
ATOM 825 N N . LYS A 1 102 ? 17.799 -3.849 -13.471 1.00 91.00 102 LYS A N 1
ATOM 826 C CA . LYS A 1 102 ? 18.999 -4.673 -13.295 1.00 91.00 102 LYS A CA 1
ATOM 827 C C . LYS A 1 102 ? 18.658 -6.005 -12.630 1.00 91.00 102 LYS A C 1
ATOM 829 O O . LYS A 1 102 ? 19.093 -7.044 -13.120 1.00 91.00 102 LYS A O 1
ATOM 834 N N . LYS A 1 103 ? 17.848 -5.985 -11.566 1.00 90.19 103 LYS A N 1
ATOM 835 C CA . LYS A 1 103 ? 17.425 -7.197 -10.855 1.00 90.19 103 LYS A CA 1
ATOM 836 C C . LYS A 1 103 ? 16.569 -8.109 -11.732 1.00 90.19 103 LYS A C 1
ATOM 838 O O . LYS A 1 103 ? 16.883 -9.287 -11.844 1.00 90.19 103 LYS A O 1
ATOM 843 N N . ILE A 1 104 ? 15.563 -7.562 -12.417 1.00 90.75 104 ILE A N 1
ATOM 844 C CA . ILE A 1 104 ? 14.699 -8.340 -13.320 1.00 90.75 104 ILE A CA 1
ATOM 845 C C . ILE A 1 104 ? 15.522 -8.975 -14.451 1.00 90.75 104 ILE A C 1
ATOM 847 O O . ILE A 1 104 ? 15.347 -10.151 -14.765 1.00 90.75 104 ILE A O 1
ATOM 851 N N . SER A 1 105 ? 16.446 -8.225 -15.059 1.00 88.75 105 SER A N 1
ATOM 852 C CA . SER A 1 105 ? 17.334 -8.761 -16.097 1.00 88.75 105 SER A CA 1
ATOM 853 C C . SER A 1 105 ? 18.255 -9.860 -15.561 1.00 88.75 105 SER A C 1
ATOM 855 O O . SER A 1 105 ? 18.448 -10.872 -16.235 1.00 88.75 105 SER A O 1
ATOM 857 N N . ALA A 1 106 ? 18.794 -9.695 -14.349 1.00 89.00 106 ALA A N 1
ATOM 858 C CA . ALA A 1 106 ? 19.634 -10.698 -13.701 1.00 89.00 106 ALA A CA 1
ATOM 859 C C . ALA A 1 106 ? 18.855 -11.981 -13.366 1.00 89.00 106 ALA A C 1
ATOM 861 O O . ALA A 1 106 ? 19.353 -13.074 -13.625 1.00 89.00 106 ALA A O 1
ATOM 862 N N . GLU A 1 107 ? 17.624 -11.865 -12.862 1.00 88.31 107 GLU A N 1
ATOM 863 C CA . GLU A 1 107 ? 16.744 -13.009 -12.589 1.00 88.31 107 GLU A CA 1
ATOM 864 C C . GLU A 1 107 ? 16.412 -13.774 -13.875 1.00 88.31 107 GLU A C 1
ATOM 866 O O . GLU A 1 107 ? 16.576 -14.990 -13.918 1.00 88.31 107 GLU A O 1
ATOM 871 N N . ARG A 1 108 ? 16.071 -13.075 -14.967 1.00 85.94 108 ARG A N 1
ATOM 872 C CA . ARG A 1 108 ? 15.843 -13.702 -16.284 1.00 85.94 108 ARG A CA 1
ATOM 873 C C . ARG A 1 108 ? 17.087 -14.424 -16.811 1.00 85.94 108 ARG A C 1
ATOM 875 O O . ARG A 1 108 ? 16.998 -15.547 -17.315 1.00 85.94 108 ARG A O 1
ATOM 882 N N . ALA A 1 109 ? 18.260 -13.805 -16.677 1.00 86.88 109 ALA A N 1
ATOM 883 C CA . ALA A 1 109 ? 19.525 -14.430 -17.049 1.00 86.88 109 ALA A CA 1
ATOM 884 C C . ALA A 1 109 ? 19.819 -15.675 -16.192 1.00 86.88 109 ALA A C 1
ATOM 886 O O . ALA A 1 109 ? 20.286 -16.683 -16.715 1.00 86.88 109 ALA A O 1
ATOM 887 N N . ASN A 1 110 ? 19.502 -15.648 -14.897 1.00 86.75 110 ASN A N 1
ATOM 888 C CA . ASN A 1 110 ? 19.694 -16.794 -14.015 1.00 86.75 110 ASN A CA 1
ATOM 889 C C . ASN A 1 110 ? 18.724 -17.944 -14.331 1.00 86.75 110 ASN A C 1
ATOM 891 O O . ASN A 1 110 ? 19.163 -19.084 -14.467 1.00 86.75 110 ASN A O 1
ATOM 895 N N . SER A 1 111 ? 17.435 -17.652 -14.535 1.00 82.25 111 SER A N 1
ATOM 896 C CA . SER A 1 111 ? 16.436 -18.660 -14.916 1.00 82.25 111 SER A CA 1
ATOM 897 C C . SER A 1 111 ? 16.788 -19.342 -16.239 1.00 82.25 111 SER A C 1
ATOM 899 O O . SER A 1 111 ? 16.670 -20.559 -16.354 1.00 82.25 111 SER A O 1
ATOM 901 N N . SER A 1 112 ? 17.291 -18.588 -17.224 1.00 80.81 112 SER A N 1
ATOM 902 C CA . SER A 1 112 ? 17.743 -19.174 -18.494 1.00 80.81 112 SER A CA 1
ATOM 903 C C . SER A 1 112 ? 18.986 -20.061 -18.342 1.00 80.81 112 SER A C 1
ATOM 905 O O . SER A 1 112 ? 19.074 -21.093 -19.004 1.00 80.81 112 SER A O 1
ATOM 907 N N . ARG A 1 113 ? 19.930 -19.718 -17.451 1.00 79.88 113 ARG A N 1
ATOM 908 C CA . ARG A 1 113 ? 21.082 -20.581 -17.129 1.00 79.88 113 ARG A CA 1
ATOM 909 C C . ARG A 1 113 ? 20.652 -21.872 -16.435 1.00 79.88 113 ARG A C 1
ATOM 911 O O . ARG A 1 113 ? 21.088 -22.934 -16.861 1.00 79.88 113 ARG A O 1
ATOM 918 N N . GLN A 1 114 ? 19.773 -21.785 -15.436 1.00 78.62 114 GLN A N 1
ATOM 919 C CA . GLN A 1 114 ? 19.250 -22.956 -14.721 1.00 78.62 114 GLN A CA 1
ATOM 920 C C . GLN A 1 114 ? 18.486 -23.905 -15.652 1.00 78.62 114 GLN A C 1
ATOM 922 O O . GLN A 1 114 ? 18.706 -25.111 -15.614 1.00 78.62 114 GLN A O 1
ATOM 927 N N . ALA A 1 115 ? 17.649 -23.373 -16.549 1.00 78.62 115 ALA A N 1
ATOM 928 C CA . ALA A 1 115 ? 16.949 -24.189 -17.540 1.00 78.62 115 ALA A CA 1
ATOM 929 C C . ALA A 1 115 ? 17.921 -24.957 -18.456 1.00 78.62 115 ALA A C 1
ATOM 931 O O . ALA A 1 115 ? 17.699 -26.131 -18.743 1.00 78.62 115 ALA A O 1
ATOM 932 N N . ARG A 1 116 ? 19.030 -24.324 -18.871 1.00 74.69 116 ARG A N 1
ATOM 933 C CA . ARG A 1 116 ? 20.074 -24.974 -19.683 1.00 74.69 116 ARG A CA 1
ATOM 934 C C . ARG A 1 116 ? 20.813 -26.071 -18.916 1.00 74.69 116 ARG A C 1
ATOM 936 O O . ARG A 1 116 ? 21.038 -27.137 -19.476 1.00 74.69 116 ARG A O 1
ATOM 943 N N . THR A 1 117 ? 21.172 -25.838 -17.652 1.00 74.81 117 THR A N 1
ATOM 944 C CA . THR A 1 117 ? 21.871 -26.847 -16.836 1.00 74.81 117 THR A CA 1
ATOM 945 C C . THR A 1 117 ? 20.992 -28.058 -16.538 1.00 74.81 117 THR A C 1
ATOM 947 O O . THR 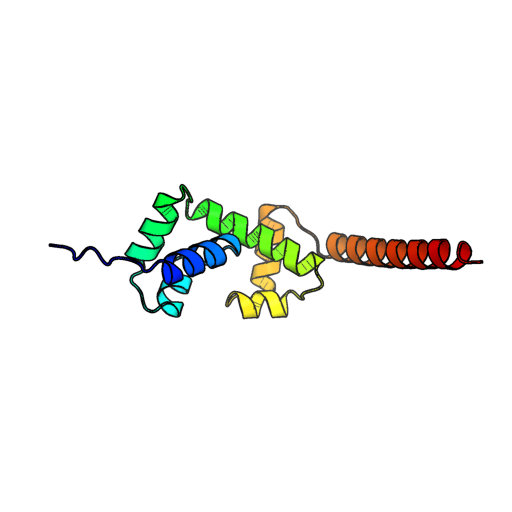A 1 117 ? 21.474 -29.180 -16.631 1.00 74.81 117 THR A O 1
ATOM 950 N N . SER A 1 118 ? 19.701 -27.855 -16.252 1.00 71.88 118 SER A N 1
ATOM 951 C CA . SER A 1 118 ? 18.761 -28.957 -16.003 1.00 71.88 118 SER A CA 1
ATOM 952 C C . SER A 1 118 ? 18.464 -29.770 -17.265 1.00 71.88 118 SER A C 1
ATOM 954 O O . SER A 1 118 ? 18.347 -30.986 -17.194 1.00 71.88 118 SER A O 1
ATOM 956 N N . ALA A 1 119 ? 18.387 -29.120 -18.431 1.00 68.12 119 ALA A N 1
ATOM 957 C CA . ALA A 1 119 ? 18.219 -29.811 -19.711 1.00 68.12 119 ALA A CA 1
ATOM 958 C C . ALA A 1 119 ? 19.459 -30.634 -20.105 1.00 68.12 119 ALA A C 1
ATOM 960 O O . ALA A 1 119 ? 19.331 -31.657 -20.766 1.00 68.12 119 ALA A O 1
ATOM 961 N N . SER A 1 120 ? 20.653 -30.210 -19.679 1.00 68.12 120 SER A N 1
ATOM 962 C CA . SER A 1 120 ? 21.919 -30.894 -19.973 1.00 68.12 120 SER A CA 1
ATOM 963 C C . SER A 1 120 ? 22.153 -32.169 -19.148 1.00 68.12 120 SER A C 1
ATOM 965 O O . SER A 1 120 ? 23.061 -32.926 -19.484 1.00 68.12 120 SER A O 1
ATOM 967 N N . PHE A 1 121 ? 21.388 -32.393 -18.074 1.00 61.19 121 PHE A N 1
ATOM 968 C CA . PHE A 1 121 ? 21.548 -33.527 -17.149 1.00 61.19 121 PHE A CA 1
ATOM 969 C C . PHE A 1 121 ? 20.467 -34.611 -17.305 1.00 61.19 121 PHE A C 1
ATOM 971 O O . PHE A 1 121 ? 20.496 -35.599 -16.580 1.00 61.19 121 PHE A O 1
ATOM 978 N N . ASN A 1 122 ? 19.520 -34.433 -18.233 1.00 55.41 122 ASN A N 1
ATOM 979 C CA . ASN A 1 122 ? 18.494 -35.427 -18.550 1.00 55.41 122 ASN A CA 1
ATOM 980 C C . ASN A 1 122 ? 18.940 -36.280 -19.752 1.00 55.41 122 ASN A C 1
ATOM 982 O O . ASN A 1 122 ? 18.533 -36.004 -20.881 1.00 55.41 122 ASN A O 1
ATOM 986 N N . TRP A 1 123 ? 19.774 -37.292 -19.509 1.00 59.69 123 TRP A N 1
ATOM 987 C CA . TRP A 1 123 ? 20.005 -38.442 -20.391 1.00 59.69 123 TRP A CA 1
ATOM 988 C C . TRP A 1 123 ? 20.389 -39.665 -19.560 1.00 59.69 123 TRP A C 1
ATOM 990 O O . TRP A 1 123 ? 21.019 -39.474 -18.495 1.00 59.69 123 TRP A O 1
#

Radius of gyration: 19.69 Å; chains: 1; bounding box: 46×49×44 Å

Organism: NCBI:txid323423

Sequence (123 aa):
MMQMSTLTRTQKKKIADALLRGIKDPVIAKVLEISVEDVARERKSKGLSCKQVTETRYEYWKKLLYAGRSLKEIGELYGVSPYSVKLMLWKKERFSMMDVRKKISAERANSSRQARTSASFNW

pLDDT: mean 90.3, std 11.35, range [40.0, 97.62]